Protein AF-A0A1S3Y9F9-F1 (afdb_monomer_lite)

pLDDT: mean 72.53, std 18.98, range [36.56, 92.44]

Radius of gyration: 25.21 Å; chains: 1; bounding box: 42×64×75 Å

InterPro domains:
  IPR018865 Inactive serine/threonine-protein kinase 19-like [PF10494] (38-115)
  IPR018865 Inactive serine/threonine-protein kinase 19-like [PTHR15243] (10-117)

Structure (mmCIF, N/CA/C/O backbone):
data_AF-A0A1S3Y9F9-F1
#
_entry.id   AF-A0A1S3Y9F9-F1
#
loop_
_atom_site.group_PDB
_atom_site.id
_atom_site.type_symbol
_atom_site.label_atom_id
_atom_site.label_alt_id
_atom_site.label_comp_id
_atom_site.label_asym_id
_atom_site.label_entity_id
_atom_site.label_seq_id
_atom_site.pdbx_PDB_ins_code
_atom_site.Cartn_x
_atom_site.Cartn_y
_atom_site.Cartn_z
_atom_site.occupancy
_atom_site.B_iso_or_equiv
_atom_site.auth_seq_id
_atom_site.auth_comp_id
_atom_site.auth_asym_id
_atom_site.auth_atom_id
_atom_site.pdbx_PDB_model_num
ATOM 1 N N . MET A 1 1 ? -26.490 -43.618 65.811 1.00 40.12 1 MET A N 1
ATOM 2 C CA . MET A 1 1 ? -25.629 -44.810 65.678 1.00 40.12 1 MET A CA 1
ATOM 3 C C . MET A 1 1 ? -25.680 -45.208 64.211 1.00 40.12 1 MET A C 1
ATOM 5 O O . MET A 1 1 ? -26.712 -45.677 63.765 1.00 40.12 1 MET A O 1
ATOM 9 N N . GLU A 1 2 ? -24.873 -44.548 63.386 1.00 36.56 2 GLU A N 1
ATOM 10 C CA . GLU A 1 2 ? -23.522 -44.960 62.955 1.00 36.56 2 GLU A CA 1
ATOM 11 C C . GLU A 1 2 ? -23.527 -46.031 61.846 1.00 36.56 2 GLU A C 1
ATOM 13 O O . GLU A 1 2 ? -23.787 -47.200 62.093 1.00 36.56 2 GLU A O 1
ATOM 18 N N . ASN A 1 3 ? -23.246 -45.536 60.633 1.00 40.03 3 ASN A N 1
ATOM 19 C CA . ASN A 1 3 ? -22.325 -46.024 59.597 1.00 40.03 3 ASN A CA 1
ATOM 20 C C . ASN A 1 3 ? -22.342 -47.499 59.166 1.00 40.03 3 ASN A C 1
ATOM 22 O O . ASN A 1 3 ? -21.916 -48.363 59.921 1.00 40.03 3 ASN A O 1
ATOM 26 N N . THR A 1 4 ? -22.544 -47.742 57.860 1.00 40.81 4 THR A N 1
ATOM 27 C CA . THR A 1 4 ? -21.458 -48.225 56.968 1.00 40.81 4 THR A CA 1
ATOM 28 C C . THR A 1 4 ? -21.847 -48.156 55.481 1.00 40.81 4 THR A C 1
ATOM 30 O O . THR A 1 4 ? -22.850 -48.719 55.055 1.00 40.81 4 THR A O 1
ATOM 33 N N . SER A 1 5 ? -21.024 -47.470 54.684 1.00 48.28 5 SER A N 1
ATOM 34 C CA . SER A 1 5 ? -21.019 -47.515 53.213 1.00 48.28 5 SER A CA 1
ATOM 35 C C . SER A 1 5 ? -20.421 -48.839 52.703 1.00 48.28 5 SER A C 1
ATOM 37 O O . SER A 1 5 ? -19.691 -49.502 53.441 1.00 48.28 5 SER A O 1
ATOM 39 N N . PRO A 1 6 ? -20.582 -49.158 51.405 1.00 47.28 6 PRO A N 1
ATOM 40 C CA . PRO A 1 6 ? -19.383 -49.093 50.574 1.00 47.28 6 PRO A CA 1
ATOM 41 C C . PRO A 1 6 ? -19.586 -48.420 49.211 1.00 47.28 6 PRO A C 1
ATOM 43 O O . PRO A 1 6 ? -20.632 -48.453 48.571 1.00 47.28 6 PRO A O 1
ATOM 46 N N . SER A 1 7 ? -18.492 -47.793 48.806 1.00 51.50 7 SER A N 1
ATOM 47 C CA . SER A 1 7 ? -18.193 -47.093 47.568 1.00 51.50 7 SER A CA 1
ATOM 48 C C . SER A 1 7 ? -18.204 -47.990 46.328 1.00 51.50 7 SER A C 1
ATOM 50 O O . SER A 1 7 ? -17.454 -48.963 46.267 1.00 51.50 7 SER A O 1
ATOM 52 N N . THR A 1 8 ? -18.905 -47.569 45.275 1.00 44.88 8 THR A N 1
ATOM 53 C CA . THR A 1 8 ? -18.571 -47.967 43.900 1.00 44.88 8 THR A CA 1
ATOM 54 C C . THR A 1 8 ? -18.394 -46.727 43.038 1.00 44.88 8 THR A C 1
ATOM 56 O O . THR A 1 8 ? -19.342 -46.016 42.705 1.00 44.88 8 THR A O 1
ATOM 59 N N . SER A 1 9 ? -17.134 -46.473 42.717 1.00 49.44 9 SER A N 1
ATOM 60 C CA . SER A 1 9 ? -16.609 -45.415 41.870 1.00 49.44 9 SER A CA 1
ATOM 61 C C . SER A 1 9 ? -17.301 -45.374 40.503 1.00 49.44 9 SER A C 1
ATOM 63 O O . SER A 1 9 ? -16.935 -46.113 39.591 1.00 49.44 9 SER A O 1
ATOM 65 N N . ARG A 1 10 ? -18.269 -44.469 40.312 1.00 49.28 10 ARG A N 1
ATOM 66 C CA . ARG A 1 10 ? -18.700 -44.070 38.964 1.00 49.28 10 ARG A CA 1
ATOM 67 C C . ARG A 1 10 ? -17.671 -43.098 38.400 1.00 49.28 10 ARG A C 1
ATOM 69 O O . ARG A 1 10 ? -17.736 -41.887 38.597 1.00 49.28 10 ARG A O 1
ATOM 76 N N . LYS A 1 11 ? -16.672 -43.690 37.749 1.00 46.59 11 LYS A N 1
ATOM 77 C CA . LYS A 1 11 ? -15.656 -43.034 36.930 1.00 46.59 11 LYS A CA 1
ATOM 78 C C . LYS A 1 11 ? -16.372 -42.115 35.930 1.00 46.59 11 LYS A C 1
ATOM 80 O O . LYS A 1 11 ? -17.127 -42.587 35.087 1.00 46.59 11 LYS A O 1
ATOM 85 N N . ARG A 1 12 ? -16.175 -40.801 36.068 1.00 52.91 12 ARG A N 1
ATOM 86 C CA . ARG A 1 12 ? -16.541 -39.813 35.048 1.00 52.91 12 ARG A CA 1
ATOM 87 C C . ARG A 1 12 ? -15.733 -40.150 33.796 1.00 52.91 12 ARG A C 1
ATOM 89 O O . ARG A 1 12 ? -14.518 -39.983 33.817 1.00 52.91 12 ARG A O 1
ATOM 96 N N . GLN A 1 13 ? -16.381 -40.642 32.747 1.00 43.69 13 GLN A N 1
ATOM 97 C CA . GLN A 1 13 ? -15.775 -40.683 31.422 1.00 43.69 13 GLN A CA 1
ATOM 98 C C . GLN A 1 13 ? -16.241 -39.430 30.691 1.00 43.69 13 GLN A C 1
ATOM 100 O O . GLN A 1 13 ? -17.377 -39.334 30.238 1.00 43.69 13 GLN A O 1
ATOM 105 N N . ARG A 1 14 ? -15.366 -38.425 30.715 1.00 48.53 14 ARG A N 1
ATOM 106 C CA . ARG A 1 14 ? -15.414 -37.266 29.833 1.00 48.53 14 ARG A CA 1
ATOM 107 C C . ARG A 1 14 ? -15.111 -37.823 28.439 1.00 48.53 14 ARG A C 1
ATOM 109 O O . ARG A 1 14 ? -13.996 -38.278 28.214 1.00 48.53 14 ARG A O 1
ATOM 116 N N . ASN A 1 15 ? -16.124 -37.925 27.581 1.00 43.31 15 ASN A N 1
ATOM 117 C CA . ASN A 1 15 ? -15.875 -38.091 26.155 1.00 43.31 15 ASN A CA 1
ATOM 118 C C . ASN A 1 15 ? -15.437 -36.714 25.665 1.00 43.31 15 ASN A C 1
ATOM 120 O O . ASN A 1 15 ? -16.256 -35.807 25.556 1.00 43.31 15 ASN A O 1
ATOM 124 N N . ASP A 1 16 ? -14.129 -36.565 25.489 1.00 52.50 16 ASP A N 1
ATOM 125 C CA . ASP A 1 16 ? -13.542 -35.512 24.677 1.00 52.50 16 ASP A CA 1
ATOM 126 C C . ASP A 1 16 ? -13.859 -35.874 23.215 1.00 52.50 16 ASP A C 1
ATOM 128 O O . ASP A 1 16 ? -13.126 -36.627 22.573 1.00 52.50 16 ASP A O 1
ATOM 132 N N . GLU A 1 17 ? -15.014 -35.433 22.716 1.00 51.59 17 GLU A N 1
ATOM 133 C CA . GLU A 1 17 ? -15.186 -35.268 21.273 1.00 51.59 17 GLU A CA 1
ATOM 134 C C . GLU A 1 17 ? -14.397 -34.012 20.885 1.00 51.59 17 GLU A C 1
ATOM 136 O O . GLU A 1 17 ? -14.583 -32.975 21.529 1.00 51.59 17 GLU A O 1
ATOM 141 N N . PRO A 1 18 ? -13.487 -34.070 19.898 1.00 45.94 18 PRO A N 1
ATOM 142 C CA . PRO A 1 18 ? -12.924 -32.850 19.355 1.00 45.94 18 PRO A CA 1
ATOM 143 C C . PRO A 1 18 ? -14.078 -32.086 18.704 1.00 45.94 18 PRO A C 1
ATOM 145 O O . PRO A 1 18 ? -14.679 -32.568 17.741 1.00 45.94 18 PRO A O 1
ATOM 148 N N . GLU A 1 19 ? -14.419 -30.920 19.262 1.00 54.59 19 GLU A N 1
ATOM 149 C CA . GLU A 1 19 ? -15.169 -29.918 18.509 1.00 54.59 19 GLU A CA 1
ATOM 150 C C . GLU A 1 19 ? -14.453 -29.751 17.163 1.00 54.59 19 GLU A C 1
ATOM 152 O O . GLU A 1 19 ? -13.219 -29.660 17.154 1.00 54.59 19 GLU A O 1
ATOM 157 N N . PRO A 1 20 ? -15.165 -29.760 16.024 1.00 41.72 20 PRO A N 1
ATOM 158 C CA . PRO A 1 20 ? -14.542 -29.326 14.792 1.00 41.72 20 PRO A CA 1
ATOM 159 C C . PRO A 1 20 ? -14.113 -27.880 15.033 1.00 41.72 20 PRO A C 1
ATOM 161 O O . PRO A 1 20 ? -14.957 -27.004 15.239 1.00 41.72 20 PRO A O 1
ATOM 164 N N . GLU A 1 21 ? -12.798 -27.656 15.089 1.00 50.22 21 GLU A N 1
ATOM 165 C CA . GLU A 1 21 ? -12.247 -26.311 15.010 1.00 50.22 21 GLU A CA 1
ATOM 166 C C . GLU A 1 21 ? -12.927 -25.637 13.818 1.00 50.22 21 GLU A C 1
ATOM 168 O O . GLU A 1 21 ? -13.049 -26.274 12.765 1.00 50.22 21 GLU A O 1
ATOM 173 N N . PRO A 1 22 ? -13.440 -24.405 13.962 1.00 46.94 22 PRO A N 1
ATOM 174 C CA . PRO A 1 22 ? -13.947 -23.709 12.805 1.00 46.94 22 PRO A CA 1
ATOM 175 C C . PRO A 1 22 ? -12.744 -23.544 11.885 1.00 46.94 22 PRO A C 1
ATOM 177 O O . PRO A 1 22 ? -11.829 -22.776 12.184 1.00 46.94 22 PRO A O 1
ATOM 180 N N . GLU A 1 23 ? -12.724 -24.307 10.793 1.00 42.56 23 GLU A N 1
ATOM 181 C CA . GLU A 1 23 ? -11.942 -23.963 9.622 1.00 42.56 23 GLU A CA 1
ATOM 182 C C . GLU A 1 23 ? -12.324 -22.514 9.339 1.00 42.56 23 GLU A C 1
ATOM 184 O O . GLU A 1 23 ? -13.464 -22.209 8.978 1.00 42.56 23 GLU A O 1
ATOM 189 N N . LEU A 1 24 ? -11.406 -21.597 9.649 1.00 47.56 24 LEU A N 1
ATOM 190 C CA . LEU A 1 2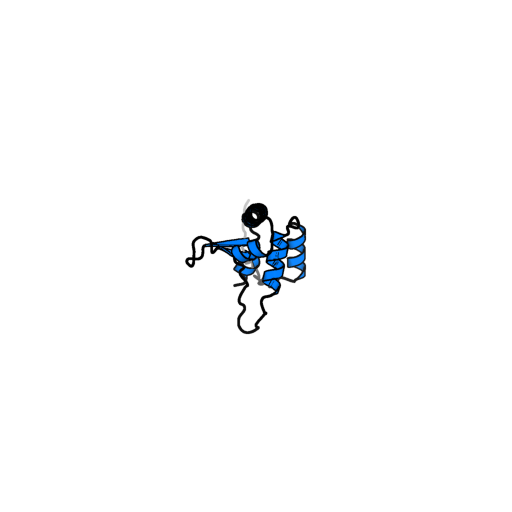4 ? -11.537 -20.189 9.323 1.00 47.56 24 LEU A CA 1
ATOM 191 C C . LEU A 1 24 ? -11.358 -20.086 7.808 1.00 47.56 24 LEU A C 1
ATOM 193 O O . LEU A 1 24 ? -10.376 -19.540 7.314 1.00 47.56 24 LEU A O 1
ATOM 197 N N . GLU A 1 25 ? -12.305 -20.647 7.058 1.00 45.19 25 GLU A N 1
ATOM 198 C CA . GLU A 1 25 ? -12.618 -20.168 5.730 1.00 45.19 25 GLU A CA 1
ATOM 199 C C . GLU A 1 25 ? -13.105 -18.740 5.948 1.00 45.19 25 GLU A C 1
ATOM 201 O O . GLU A 1 25 ? -14.268 -18.490 6.281 1.00 45.19 25 GLU A O 1
ATOM 206 N N . LEU A 1 26 ? -12.156 -17.806 5.877 1.00 45.94 26 LEU A N 1
ATOM 207 C CA . LEU A 1 26 ? -12.414 -16.378 5.845 1.00 45.94 26 LEU A CA 1
ATOM 208 C C . LEU A 1 26 ? -13.270 -16.131 4.606 1.00 45.94 26 LEU A C 1
ATOM 210 O O . LEU A 1 26 ? -12.779 -15.940 3.500 1.00 45.94 26 LEU A O 1
ATOM 214 N N . ASN A 1 27 ? -14.578 -16.252 4.799 1.00 44.84 27 ASN A N 1
ATOM 215 C CA . ASN A 1 27 ? -15.577 -16.048 3.774 1.00 44.84 27 ASN A CA 1
ATOM 216 C C . ASN A 1 27 ? -15.437 -14.595 3.304 1.00 44.84 27 ASN A C 1
ATOM 218 O O . ASN A 1 27 ? -15.300 -13.706 4.147 1.00 44.84 27 ASN A O 1
ATOM 222 N N . ASP A 1 28 ? -15.532 -14.323 2.002 1.00 52.25 28 ASP A N 1
ATOM 223 C CA . ASP A 1 28 ? -15.482 -12.954 1.454 1.00 52.25 28 ASP A CA 1
ATOM 224 C C . ASP A 1 28 ? -16.476 -12.012 2.168 1.00 52.25 28 ASP A C 1
ATOM 226 O O . ASP A 1 28 ? -16.252 -10.812 2.309 1.00 52.25 28 ASP A O 1
ATOM 230 N N . ALA A 1 29 ? -17.556 -12.576 2.719 1.00 46.19 29 ALA A N 1
ATOM 231 C CA . ALA A 1 29 ? -18.527 -11.883 3.558 1.00 46.19 29 ALA A CA 1
ATOM 232 C C . ALA A 1 29 ? -17.963 -11.349 4.894 1.00 46.19 29 ALA A C 1
ATOM 234 O O . ALA A 1 29 ? -18.423 -10.316 5.368 1.00 46.19 29 ALA A O 1
ATOM 235 N N . GLN A 1 30 ? -16.975 -12.006 5.508 1.00 49.16 30 GLN A N 1
ATOM 236 C CA . GLN A 1 30 ? -16.322 -11.525 6.733 1.00 49.16 30 GLN A CA 1
ATOM 237 C C . GLN A 1 30 ? -15.365 -10.361 6.440 1.00 49.16 30 GLN A C 1
ATOM 239 O O . GLN A 1 30 ? -15.312 -9.411 7.226 1.00 49.16 30 GLN A O 1
ATOM 244 N N . PHE A 1 31 ? -14.712 -10.370 5.270 1.00 48.81 31 PHE A N 1
ATOM 245 C CA . PHE A 1 31 ? -13.975 -9.216 4.741 1.00 48.81 31 PHE A CA 1
ATOM 246 C C . PHE A 1 31 ? -14.889 -7.990 4.604 1.00 48.81 31 PHE A C 1
ATOM 248 O O . PHE A 1 31 ? -14.533 -6.907 5.068 1.00 48.81 31 PHE A O 1
ATOM 255 N N . LEU A 1 32 ? -16.104 -8.179 4.073 1.00 47.09 32 LEU A N 1
ATOM 256 C CA . LEU A 1 32 ? -17.112 -7.117 3.970 1.00 47.09 32 LEU A CA 1
ATOM 257 C C . LEU A 1 32 ? -17.565 -6.598 5.350 1.00 47.09 32 LEU A C 1
ATOM 259 O O . LEU A 1 32 ? -17.729 -5.396 5.527 1.00 47.09 32 LEU A O 1
ATOM 263 N N . THR A 1 33 ? -17.716 -7.462 6.362 1.00 46.75 33 THR A N 1
ATOM 264 C CA . THR A 1 33 ? -18.133 -7.011 7.710 1.00 46.75 33 THR A CA 1
ATOM 265 C C . THR A 1 33 ? -17.055 -6.233 8.467 1.00 46.75 33 THR A C 1
ATOM 267 O O . THR A 1 33 ? -17.380 -5.379 9.290 1.00 46.75 33 THR A O 1
ATOM 270 N N . LEU A 1 34 ? -15.769 -6.491 8.197 1.00 46.94 34 LEU A N 1
ATOM 271 C CA . LEU A 1 34 ? -14.675 -5.705 8.772 1.00 46.94 34 LEU A CA 1
ATOM 272 C C . LEU A 1 34 ? -14.497 -4.368 8.023 1.00 46.94 34 LEU A C 1
ATOM 274 O O . LEU A 1 34 ? -14.100 -3.374 8.626 1.00 46.94 34 LEU A O 1
ATOM 278 N N . GLU A 1 35 ? -14.852 -4.316 6.735 1.00 52.66 35 GLU A N 1
ATOM 279 C CA . GLU A 1 35 ? -14.886 -3.097 5.914 1.00 52.66 35 GLU A CA 1
ATOM 280 C C . GLU A 1 35 ? -15.905 -2.048 6.392 1.00 52.66 35 GLU A C 1
ATOM 282 O O . GLU A 1 35 ? -15.649 -0.854 6.242 1.00 52.66 35 GLU A O 1
ATOM 287 N N . GLU A 1 36 ? -17.021 -2.456 7.005 1.00 51.34 36 GLU A N 1
ATOM 288 C CA . GLU A 1 36 ? -18.117 -1.549 7.391 1.00 51.34 36 GLU A CA 1
ATOM 289 C C . GLU A 1 36 ? -17.771 -0.576 8.539 1.00 51.34 36 GLU A C 1
ATOM 291 O O . GLU A 1 36 ? -18.448 0.440 8.707 1.00 51.34 36 GLU A O 1
ATOM 296 N N . ASN A 1 37 ? -16.691 -0.821 9.295 1.00 54.00 37 ASN A N 1
ATOM 297 C CA . ASN A 1 37 ? -16.313 -0.004 10.457 1.00 54.00 37 ASN A CA 1
ATOM 298 C C . ASN A 1 37 ? -15.192 1.016 10.201 1.00 54.00 37 ASN A C 1
ATOM 300 O O . ASN A 1 37 ? -14.848 1.775 11.112 1.00 54.00 37 ASN A O 1
ATOM 304 N N . PHE A 1 38 ? -14.638 1.083 8.989 1.00 54.75 38 PHE A N 1
ATOM 305 C CA . PHE A 1 38 ? -13.577 2.036 8.668 1.00 54.75 38 PHE A CA 1
ATOM 306 C C . PHE A 1 38 ? -14.125 3.191 7.846 1.00 54.75 38 PHE A C 1
ATOM 308 O O . PHE A 1 38 ? -14.687 3.023 6.769 1.00 54.75 38 PHE A O 1
ATOM 315 N N . ASN A 1 39 ? -13.950 4.397 8.374 1.00 62.03 39 ASN A N 1
ATOM 316 C CA . ASN A 1 39 ? -14.248 5.638 7.677 1.00 62.03 39 ASN A CA 1
ATOM 317 C C . ASN A 1 39 ? -13.590 5.595 6.281 1.00 62.03 39 ASN A C 1
ATOM 319 O O . ASN A 1 39 ? -12.372 5.426 6.194 1.00 62.03 39 ASN A O 1
ATOM 323 N N . PHE A 1 40 ? -14.380 5.679 5.204 1.00 69.12 40 PHE A N 1
ATOM 324 C CA . PHE A 1 40 ? -13.888 5.534 3.829 1.00 69.12 40 PHE A CA 1
ATOM 325 C C . PHE A 1 40 ? -12.874 6.640 3.506 1.00 69.12 40 PHE A C 1
ATOM 327 O O . PHE A 1 40 ? -13.252 7.763 3.174 1.00 69.12 40 PHE A O 1
ATOM 334 N N . SER A 1 41 ? -11.583 6.329 3.613 1.00 85.75 41 SER A N 1
ATOM 335 C CA . SER A 1 41 ? -10.503 7.224 3.208 1.00 85.75 41 SER A CA 1
ATOM 336 C C . SER A 1 41 ? -9.993 6.848 1.822 1.00 85.75 41 SER A C 1
ATOM 338 O O . SER A 1 41 ? -9.868 5.666 1.486 1.00 85.75 41 SER A O 1
ATOM 340 N N . ASP A 1 42 ? -9.632 7.857 1.026 1.00 88.56 42 ASP A N 1
ATOM 341 C CA . ASP A 1 42 ? -8.994 7.653 -0.281 1.00 88.56 42 ASP A CA 1
ATOM 342 C C . ASP A 1 42 ? -7.738 6.772 -0.154 1.00 88.56 42 ASP A C 1
ATOM 344 O O . ASP A 1 42 ? -7.435 5.975 -1.040 1.00 88.56 42 ASP A O 1
ATOM 348 N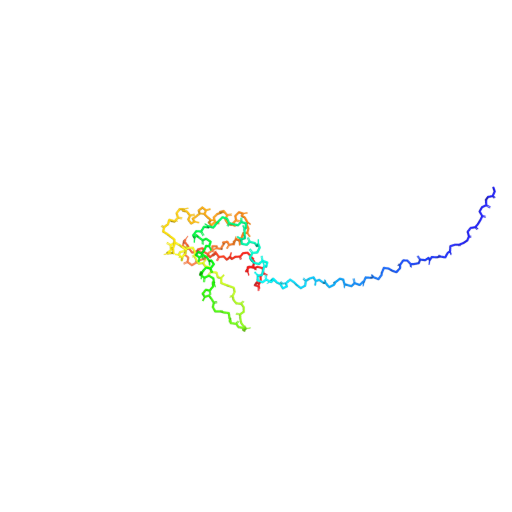 N . THR A 1 43 ? -7.038 6.863 0.982 1.00 90.62 43 THR A N 1
ATOM 349 C CA . THR A 1 43 ? -5.876 6.035 1.327 1.00 90.62 43 THR A CA 1
ATOM 350 C C . THR A 1 43 ? -6.229 4.549 1.415 1.00 90.62 43 THR A C 1
ATOM 352 O O . THR A 1 43 ? -5.527 3.717 0.838 1.00 90.62 43 THR A O 1
ATOM 355 N N . LEU A 1 44 ? -7.315 4.199 2.113 1.00 89.06 44 LEU A N 1
ATOM 356 C CA . LEU A 1 44 ? -7.762 2.812 2.251 1.00 89.06 44 LEU A CA 1
ATOM 357 C C . LEU A 1 44 ? -8.252 2.251 0.912 1.00 89.06 44 LEU A C 1
ATOM 359 O O . LEU A 1 44 ? -7.918 1.119 0.558 1.00 89.06 44 LEU A O 1
ATOM 363 N N . VAL A 1 45 ? -8.988 3.059 0.145 1.00 89.62 45 VAL A N 1
ATOM 364 C CA . VAL A 1 45 ? -9.442 2.684 -1.201 1.00 89.62 45 VAL A CA 1
ATOM 365 C C . VAL A 1 45 ? -8.244 2.436 -2.117 1.00 89.62 45 VAL A C 1
ATOM 367 O O . VAL A 1 45 ? -8.187 1.402 -2.780 1.00 89.62 45 VAL A O 1
ATOM 370 N N . ALA A 1 46 ? -7.246 3.325 -2.111 1.00 91.62 46 ALA A N 1
ATOM 371 C CA . ALA A 1 46 ? -6.026 3.153 -2.891 1.00 91.62 46 ALA A CA 1
ATOM 372 C C . ALA A 1 46 ? -5.271 1.871 -2.507 1.00 91.62 46 ALA A C 1
ATOM 374 O O . ALA A 1 46 ? -4.847 1.137 -3.398 1.00 91.62 46 ALA A O 1
ATOM 375 N N . LEU A 1 47 ? -5.141 1.571 -1.208 1.00 90.06 47 LEU A N 1
ATOM 376 C CA . LEU A 1 47 ? -4.522 0.330 -0.730 1.00 90.06 47 LEU A CA 1
ATOM 377 C C . LEU A 1 47 ? -5.251 -0.906 -1.266 1.00 90.06 47 LEU A C 1
ATOM 379 O O . LEU A 1 47 ? -4.618 -1.763 -1.878 1.00 90.06 47 LEU A O 1
ATOM 383 N N . ARG A 1 48 ? -6.579 -0.977 -1.099 1.00 88.19 48 ARG A N 1
ATOM 384 C CA . ARG A 1 48 ? -7.386 -2.107 -1.589 1.00 88.19 48 ARG A CA 1
ATOM 385 C C . ARG A 1 48 ? -7.281 -2.268 -3.101 1.00 88.19 48 ARG A C 1
ATOM 387 O O . ARG A 1 48 ? -7.054 -3.373 -3.586 1.00 88.19 48 ARG A O 1
ATOM 394 N N . MET A 1 49 ? -7.384 -1.167 -3.846 1.00 89.50 49 MET A N 1
ATOM 395 C CA . MET A 1 49 ? -7.256 -1.188 -5.303 1.00 89.50 49 MET A CA 1
ATOM 396 C C . MET A 1 49 ? -5.885 -1.692 -5.753 1.00 89.50 49 MET A C 1
ATOM 398 O O . MET A 1 49 ? -5.816 -2.468 -6.701 1.00 89.50 49 MET A O 1
ATOM 402 N N . MET A 1 50 ? -4.801 -1.275 -5.092 1.00 90.50 50 MET A N 1
ATOM 403 C CA . MET A 1 50 ? -3.459 -1.752 -5.431 1.00 90.50 50 MET A CA 1
ATOM 404 C C . MET A 1 50 ? -3.284 -3.232 -5.092 1.00 90.50 50 MET A C 1
ATOM 406 O O . MET A 1 50 ? -2.737 -3.961 -5.913 1.00 90.50 50 MET A O 1
ATOM 410 N N . CYS A 1 51 ? -3.784 -3.699 -3.943 1.00 85.31 51 CYS A N 1
ATOM 411 C CA . CYS A 1 51 ? -3.744 -5.120 -3.588 1.00 85.31 51 CYS A CA 1
ATOM 412 C C . CYS A 1 51 ? -4.539 -5.985 -4.579 1.00 85.31 51 CYS A C 1
ATOM 414 O O . CYS A 1 51 ? -4.064 -7.041 -4.984 1.00 85.31 51 CYS A O 1
ATOM 416 N N . ALA A 1 52 ? -5.693 -5.510 -5.053 1.00 84.88 52 ALA A N 1
ATOM 417 C CA . ALA A 1 52 ? -6.513 -6.220 -6.036 1.00 84.88 52 ALA A CA 1
ATOM 418 C C . ALA A 1 52 ? -5.842 -6.379 -7.415 1.00 84.88 52 ALA A C 1
ATOM 420 O O . ALA A 1 52 ? -6.266 -7.215 -8.212 1.00 84.88 52 ALA A O 1
ATOM 421 N N . GLN A 1 53 ? -4.799 -5.597 -7.722 1.00 84.69 53 GLN A N 1
ATOM 422 C CA . GLN A 1 53 ? -4.035 -5.755 -8.966 1.00 84.69 53 GLN A CA 1
ATOM 423 C C . GLN A 1 53 ? -3.067 -6.941 -8.934 1.00 84.69 53 GLN A C 1
ATOM 425 O O . GLN A 1 53 ? -2.519 -7.301 -9.979 1.00 84.69 53 GLN A O 1
ATOM 430 N N . PHE A 1 54 ? -2.834 -7.550 -7.769 1.00 82.06 54 PHE A N 1
ATOM 431 C CA . PHE A 1 54 ? -1.924 -8.679 -7.674 1.00 82.06 54 PHE A CA 1
ATOM 432 C C . PHE A 1 54 ? -2.589 -9.957 -8.208 1.00 82.06 54 PHE A C 1
ATOM 434 O O . PHE A 1 54 ? -3.701 -10.310 -7.804 1.00 82.06 54 PHE A O 1
ATOM 441 N N . PRO A 1 55 ? -1.931 -10.666 -9.141 1.00 79.19 55 PRO A N 1
ATOM 442 C CA . PRO A 1 55 ? -2.468 -11.897 -9.693 1.00 79.19 55 PRO A CA 1
ATOM 443 C C . PRO A 1 55 ? -2.457 -12.996 -8.631 1.00 79.19 55 PRO A C 1
ATOM 445 O O . PRO A 1 55 ? -1.439 -13.245 -7.988 1.00 79.19 55 PRO A O 1
ATOM 448 N N . HIS A 1 56 ? -3.577 -13.701 -8.503 1.00 72.12 56 HIS A N 1
ATOM 449 C CA . HIS A 1 56 ? -3.672 -14.876 -7.647 1.00 72.12 56 HIS A CA 1
ATOM 450 C C . HIS A 1 56 ? -3.076 -16.066 -8.402 1.00 72.12 56 HIS A C 1
ATOM 452 O O . HIS A 1 56 ? -3.665 -16.574 -9.357 1.00 72.12 56 HIS A O 1
ATOM 458 N N . ILE A 1 57 ? -1.861 -16.470 -8.031 1.00 76.44 57 ILE A N 1
ATOM 459 C CA . ILE A 1 57 ? -1.164 -17.599 -8.653 1.00 76.44 57 ILE A CA 1
ATOM 460 C C . ILE A 1 57 ? -1.342 -18.817 -7.742 1.00 76.44 57 ILE A C 1
ATOM 462 O O . ILE A 1 57 ? -0.737 -18.882 -6.680 1.00 76.44 57 ILE A O 1
ATOM 466 N N . GLU A 1 58 ? -2.107 -19.824 -8.179 1.00 66.06 58 GLU A N 1
ATOM 467 C CA . GLU A 1 58 ? -2.460 -21.028 -7.387 1.00 66.06 58 GLU A CA 1
ATOM 468 C C . GLU A 1 58 ? -1.267 -21.787 -6.775 1.00 66.06 58 GLU A C 1
ATOM 470 O O . GLU A 1 58 ? -1.426 -22.551 -5.829 1.00 66.06 58 GLU A O 1
ATOM 475 N N . LYS A 1 59 ? -0.057 -21.611 -7.318 1.00 66.12 59 LYS A N 1
ATOM 476 C CA . LYS A 1 59 ? 1.157 -22.307 -6.857 1.00 66.12 59 LYS A CA 1
ATOM 477 C C . LYS A 1 59 ? 2.013 -21.496 -5.888 1.00 66.12 59 LYS A C 1
ATOM 479 O O . LYS A 1 59 ? 2.937 -22.060 -5.308 1.00 66.12 59 LYS A O 1
ATOM 484 N N . VAL A 1 60 ? 1.752 -20.197 -5.743 1.00 63.31 60 VAL A N 1
ATOM 485 C CA . VAL A 1 60 ? 2.467 -19.324 -4.809 1.00 63.31 60 VAL A CA 1
ATOM 486 C C . VAL A 1 60 ? 1.474 -18.295 -4.277 1.00 63.31 60 VAL A C 1
ATOM 488 O O . VAL A 1 60 ? 1.166 -17.319 -4.958 1.00 63.31 60 VAL A O 1
ATOM 491 N N . SER A 1 61 ? 0.980 -18.516 -3.058 1.00 67.12 61 SER A N 1
ATOM 492 C CA . SER A 1 61 ? 0.216 -17.498 -2.337 1.00 67.12 61 SER A CA 1
ATOM 493 C C . SER A 1 61 ? 1.193 -16.425 -1.859 1.00 67.12 61 SER A C 1
ATOM 495 O O . SER A 1 61 ? 1.802 -16.543 -0.797 1.00 67.12 61 SER A O 1
ATOM 497 N N . ILE A 1 62 ? 1.466 -15.437 -2.714 1.00 74.81 62 ILE A N 1
ATOM 498 C CA . ILE A 1 62 ? 2.250 -14.263 -2.329 1.00 74.81 62 ILE A CA 1
ATOM 499 C C . ILE A 1 62 ? 1.261 -13.180 -1.962 1.00 74.81 62 ILE A C 1
ATOM 501 O O . ILE A 1 62 ? 0.567 -12.651 -2.830 1.00 74.81 62 ILE A O 1
ATOM 505 N N . GLN A 1 63 ? 1.249 -12.822 -0.687 1.00 82.88 63 GLN A N 1
ATOM 506 C CA . GLN A 1 63 ? 0.417 -11.732 -0.240 1.00 82.88 63 GLN A CA 1
ATOM 507 C C . GLN A 1 63 ? 0.963 -10.386 -0.746 1.00 82.88 63 GLN A C 1
ATOM 509 O O . GLN A 1 63 ? 2.172 -10.132 -0.640 1.00 82.88 63 GLN A O 1
ATOM 514 N N . PRO A 1 64 ? 0.114 -9.518 -1.323 1.00 84.44 64 PRO A N 1
ATOM 515 C CA . PRO A 1 64 ? 0.523 -8.208 -1.786 1.00 84.44 64 PRO A CA 1
ATOM 516 C C . PRO A 1 64 ? 0.969 -7.315 -0.633 1.00 84.44 64 PRO A C 1
ATOM 518 O O . PRO A 1 64 ? 0.297 -7.185 0.386 1.00 84.44 64 PRO A O 1
ATOM 521 N N . PHE A 1 65 ? 2.077 -6.611 -0.840 1.00 88.12 65 PHE A N 1
ATOM 522 C CA . PHE A 1 65 ? 2.453 -5.472 -0.016 1.00 88.12 65 PHE A CA 1
ATOM 523 C C . PHE A 1 65 ? 2.616 -4.243 -0.904 1.00 88.12 65 PHE A C 1
ATOM 525 O O . PHE A 1 65 ? 3.122 -4.313 -2.026 1.00 88.12 65 PHE A O 1
ATOM 532 N N . ILE A 1 66 ? 2.189 -3.102 -0.383 1.00 90.81 66 ILE A N 1
ATOM 533 C CA . ILE A 1 66 ? 2.172 -1.826 -1.084 1.00 90.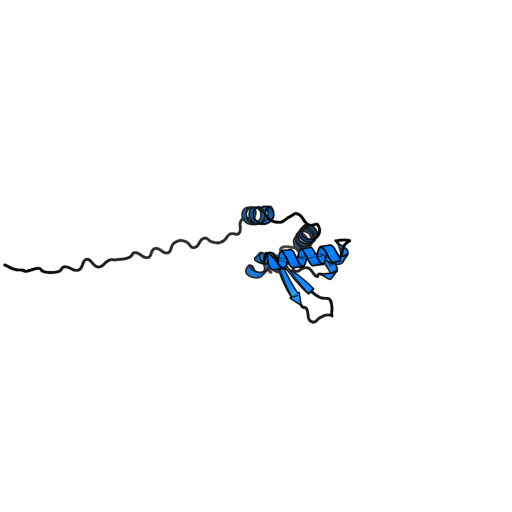81 66 ILE A CA 1
ATOM 534 C C . ILE A 1 66 ? 3.237 -0.920 -0.492 1.00 90.81 66 ILE A C 1
ATOM 536 O O . ILE A 1 66 ? 3.396 -0.829 0.723 1.00 90.81 66 ILE A O 1
ATOM 540 N N . LEU A 1 67 ? 3.980 -0.215 -1.336 1.00 90.94 67 LEU A N 1
ATOM 541 C CA . LEU A 1 67 ? 4.952 0.761 -0.860 1.00 90.94 67 LEU A CA 1
ATOM 542 C C . LEU A 1 67 ? 4.260 2.089 -0.545 1.00 90.94 67 LEU A C 1
ATOM 544 O O . LEU A 1 67 ? 3.408 2.562 -1.295 1.00 90.94 67 LEU A O 1
ATOM 548 N N . ARG A 1 68 ? 4.684 2.766 0.523 1.00 91.00 68 ARG A N 1
ATOM 549 C CA . ARG A 1 68 ? 4.183 4.110 0.869 1.00 91.00 68 ARG A CA 1
ATOM 550 C C . ARG A 1 68 ? 4.364 5.112 -0.278 1.00 91.00 68 ARG A C 1
ATOM 552 O O . ARG A 1 68 ? 3.494 5.946 -0.516 1.00 91.00 68 ARG A O 1
ATOM 559 N N . SER A 1 69 ? 5.447 4.978 -1.043 1.00 89.88 69 SER A N 1
ATOM 560 C CA . SER A 1 69 ? 5.701 5.759 -2.259 1.00 89.88 69 SER A CA 1
ATOM 561 C C . SER A 1 69 ? 4.643 5.549 -3.354 1.00 89.88 69 SER A C 1
ATOM 563 O O . SER A 1 69 ? 4.334 6.491 -4.088 1.00 89.88 69 SER A O 1
ATOM 565 N N . GLN A 1 70 ? 4.031 4.362 -3.440 1.00 90.19 70 GLN A N 1
ATOM 566 C CA . GLN A 1 70 ? 2.935 4.083 -4.374 1.00 90.19 70 GLN A CA 1
ATOM 567 C C . GLN A 1 70 ? 1.656 4.798 -3.930 1.00 90.19 70 GLN A C 1
ATOM 569 O O . GLN A 1 70 ? 1.005 5.450 -4.746 1.00 90.19 70 GLN A O 1
ATOM 574 N N . ILE A 1 71 ? 1.344 4.786 -2.630 1.00 91.25 71 ILE A N 1
ATOM 575 C CA . ILE A 1 71 ? 0.177 5.497 -2.085 1.00 91.25 71 ILE A CA 1
ATOM 576 C C . ILE A 1 71 ? 0.292 7.008 -2.290 1.00 91.25 71 ILE A C 1
ATOM 578 O O . ILE A 1 71 ? -0.656 7.630 -2.762 1.00 91.25 71 ILE A O 1
ATOM 582 N N . TYR A 1 72 ? 1.468 7.593 -2.051 1.00 91.12 72 TYR A N 1
ATOM 583 C CA . TYR A 1 72 ? 1.729 9.010 -2.339 1.00 91.12 72 TYR A CA 1
ATOM 584 C C . TYR A 1 72 ? 1.602 9.395 -3.813 1.00 91.12 72 TYR A C 1
ATOM 586 O O . TYR A 1 72 ? 1.509 10.582 -4.125 1.00 91.12 72 TYR A O 1
ATOM 594 N N . SER A 1 73 ? 1.664 8.415 -4.714 1.00 89.44 73 SER A N 1
ATOM 595 C CA . SER A 1 73 ? 1.470 8.630 -6.148 1.00 89.44 73 SER A CA 1
ATOM 596 C C . SER A 1 73 ? -0.006 8.529 -6.546 1.00 89.44 73 SER A C 1
ATOM 598 O O . SER A 1 73 ? -0.399 9.107 -7.555 1.00 89.44 73 SER A O 1
ATOM 600 N N . SER A 1 74 ? -0.821 7.825 -5.754 1.00 88.62 74 SER A N 1
ATOM 601 C CA . SER A 1 74 ? -2.263 7.657 -5.977 1.00 88.62 74 SER A CA 1
ATOM 602 C C . SER A 1 74 ? -3.093 8.759 -5.309 1.00 88.62 74 SER A C 1
ATOM 604 O O . SER A 1 74 ? -4.034 9.287 -5.901 1.00 88.62 74 SER A O 1
ATOM 606 N N . VAL A 1 75 ? -2.716 9.160 -4.091 1.00 88.81 75 VAL A N 1
ATOM 607 C CA . VAL A 1 75 ? -3.434 10.156 -3.285 1.00 88.81 75 VAL A CA 1
ATOM 608 C C . VAL A 1 75 ? -2.663 11.475 -3.272 1.00 88.81 75 VAL A C 1
ATOM 610 O O . VAL A 1 75 ? -1.463 11.511 -3.006 1.00 88.81 75 VAL A O 1
ATOM 613 N N . LYS A 1 76 ? -3.358 12.584 -3.552 1.00 85.75 76 LYS A N 1
ATOM 614 C CA . LYS A 1 76 ? -2.736 13.912 -3.710 1.00 85.75 76 LYS A CA 1
ATOM 615 C C . LYS A 1 76 ? -2.175 14.485 -2.405 1.00 85.75 76 LYS A C 1
ATOM 617 O O . LYS A 1 76 ? -1.121 15.118 -2.426 1.00 85.75 76 LYS A O 1
ATOM 622 N N . ASP A 1 77 ? -2.881 14.305 -1.291 1.00 91.94 77 ASP A N 1
ATOM 623 C CA . ASP A 1 77 ? -2.483 14.865 0.003 1.00 91.94 77 ASP A CA 1
ATOM 624 C C . ASP A 1 77 ? -1.657 13.860 0.813 1.00 91.94 77 ASP A C 1
ATOM 626 O O . ASP A 1 77 ? -2.185 12.953 1.456 1.00 91.94 77 ASP A O 1
ATOM 630 N N . ARG A 1 78 ? -0.334 14.053 0.811 1.00 90.31 78 ARG A N 1
ATOM 631 C CA . ARG A 1 78 ? 0.607 13.210 1.566 1.00 90.31 78 ARG A CA 1
ATOM 632 C C . ARG A 1 78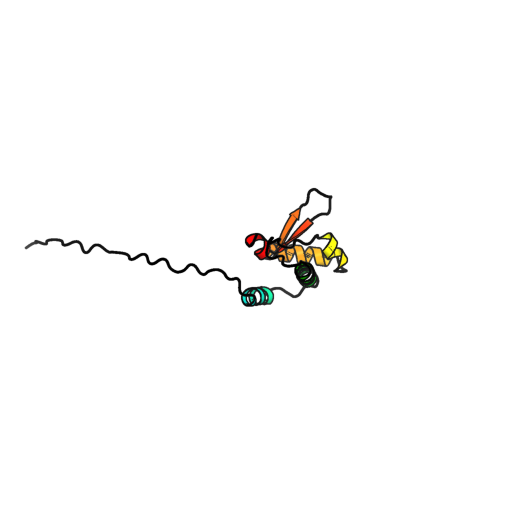 ? 0.399 13.287 3.077 1.00 90.31 78 ARG A C 1
ATOM 634 O O . ARG A 1 78 ? 0.613 12.298 3.767 1.00 90.31 78 ARG A O 1
ATOM 641 N N . THR A 1 79 ? -0.024 14.440 3.593 1.00 91.38 79 THR A N 1
ATOM 642 C CA . THR A 1 79 ? -0.247 14.611 5.035 1.00 91.38 79 THR A CA 1
ATOM 643 C C . THR A 1 79 ? -1.468 13.816 5.469 1.00 91.38 79 THR A C 1
ATOM 645 O O . THR A 1 79 ? -1.450 13.188 6.525 1.00 91.38 79 THR A O 1
ATOM 648 N N . GLN A 1 80 ? -2.520 13.809 4.645 1.00 90.81 80 GLN A N 1
ATOM 649 C CA . GLN A 1 80 ? -3.703 12.998 4.910 1.00 90.81 80 GLN A CA 1
ATOM 650 C C . GLN A 1 80 ? -3.373 11.504 4.862 1.00 90.81 80 GLN A C 1
ATOM 652 O O . GLN A 1 80 ? -3.733 10.789 5.792 1.00 90.81 80 GLN A O 1
ATOM 657 N N . VAL A 1 81 ? -2.594 11.060 3.868 1.00 91.44 81 VAL A N 1
ATOM 658 C CA . VAL A 1 81 ? -2.101 9.673 3.794 1.00 91.44 81 VAL A CA 1
ATOM 659 C C . VAL A 1 81 ? -1.386 9.273 5.081 1.00 91.44 81 VAL A C 1
ATOM 661 O O . VAL A 1 81 ? -1.666 8.217 5.635 1.00 91.44 81 VAL A O 1
ATOM 664 N N . ASP A 1 82 ? -0.499 10.117 5.600 1.00 91.31 82 ASP A N 1
ATOM 665 C CA . ASP A 1 82 ? 0.240 9.805 6.824 1.00 91.31 82 ASP A CA 1
ATOM 666 C C . ASP A 1 82 ? -0.666 9.675 8.047 1.00 91.31 82 ASP A C 1
ATOM 668 O O . ASP A 1 82 ? -0.477 8.779 8.871 1.00 91.31 82 ASP A O 1
ATOM 672 N N . ARG A 1 83 ? -1.676 10.542 8.154 1.00 92.44 83 ARG A N 1
ATOM 673 C CA . ARG A 1 83 ? -2.674 10.483 9.228 1.00 92.44 83 ARG A CA 1
ATOM 674 C C . ARG A 1 83 ? -3.562 9.249 9.117 1.00 92.44 83 ARG A C 1
ATOM 676 O O . ARG A 1 83 ? -3.874 8.642 10.143 1.00 92.44 83 ARG A O 1
ATOM 683 N N . ASP A 1 84 ? -3.944 8.877 7.902 1.00 91.75 84 ASP A N 1
ATOM 684 C CA . ASP A 1 84 ? -4.773 7.704 7.637 1.00 91.75 84 ASP A CA 1
ATOM 685 C C . ASP A 1 84 ? -3.992 6.421 7.916 1.00 91.75 84 ASP A C 1
ATOM 687 O O . ASP A 1 84 ? -4.469 5.564 8.651 1.00 91.75 84 ASP A O 1
ATOM 691 N N . LEU A 1 85 ? -2.759 6.305 7.412 1.00 90.81 85 LEU A N 1
ATOM 692 C CA . LEU A 1 85 ? -1.889 5.153 7.667 1.00 90.81 85 LEU A CA 1
ATOM 693 C C . LEU A 1 85 ? -1.599 4.979 9.160 1.00 90.81 85 LEU A C 1
ATOM 695 O O . LEU A 1 85 ? -1.597 3.858 9.666 1.00 90.81 85 LEU A O 1
ATOM 699 N N . GLU A 1 86 ? -1.380 6.077 9.883 1.00 91.88 86 GLU A N 1
ATOM 700 C CA . GLU A 1 86 ? -1.195 6.038 11.332 1.00 91.88 86 GLU A CA 1
ATOM 701 C C . GLU A 1 86 ? -2.477 5.595 12.058 1.00 91.88 86 GLU A C 1
ATOM 703 O O . GLU A 1 86 ? -2.403 4.791 12.989 1.00 91.88 86 GLU A O 1
ATOM 708 N N . SER A 1 87 ? -3.652 6.059 11.618 1.00 91.25 87 SER A N 1
ATOM 709 C CA . SER A 1 87 ? -4.948 5.620 12.162 1.00 91.25 87 SER A CA 1
ATOM 710 C C . SER A 1 87 ? -5.177 4.124 11.922 1.00 91.25 87 SER A C 1
ATOM 712 O O . SER A 1 87 ? -5.375 3.377 12.878 1.00 91.25 87 SER A O 1
ATOM 714 N N . LEU A 1 88 ? -4.997 3.658 10.683 1.00 89.88 88 LEU A N 1
ATOM 715 C CA . LEU A 1 88 ? -5.137 2.248 10.299 1.00 89.88 88 LEU A CA 1
ATOM 716 C C . LEU A 1 88 ? -4.147 1.340 11.045 1.00 89.88 88 LEU A C 1
ATOM 718 O O . LEU A 1 88 ? -4.470 0.208 11.412 1.00 89.88 88 LEU A O 1
ATOM 722 N N . ARG A 1 89 ? -2.930 1.828 11.311 1.00 90.25 89 ARG A N 1
ATOM 723 C CA . ARG A 1 89 ? -1.940 1.113 12.126 1.00 90.25 89 ARG A CA 1
ATOM 724 C C . ARG A 1 89 ? -2.384 0.993 13.585 1.00 90.25 89 ARG A C 1
ATOM 726 O O . ARG A 1 89 ? -2.189 -0.063 14.191 1.00 90.25 89 ARG A O 1
ATOM 733 N N . ARG A 1 90 ? -2.946 2.057 14.171 1.00 90.56 90 ARG A N 1
ATOM 734 C CA . ARG A 1 90 ? -3.471 2.044 15.552 1.00 90.56 90 ARG A CA 1
ATOM 735 C C . ARG A 1 90 ? -4.656 1.102 15.695 1.00 90.56 90 ARG A C 1
ATOM 737 O O . ARG A 1 90 ? -4.733 0.382 16.685 1.00 90.56 90 ARG A O 1
ATOM 744 N N . GLU A 1 91 ? -5.510 1.071 14.682 1.00 89.19 91 GLU A N 1
ATOM 745 C CA . GLU A 1 91 ? -6.670 0.183 14.577 1.00 89.19 91 GLU A CA 1
ATOM 746 C C . GLU A 1 91 ? -6.293 -1.264 14.228 1.00 89.19 91 GLU A C 1
ATOM 748 O O . GLU A 1 91 ? -7.164 -2.123 14.177 1.00 89.19 91 GLU A O 1
ATOM 753 N N . ARG A 1 92 ? -4.994 -1.560 14.047 1.00 87.81 92 ARG A N 1
ATOM 754 C CA . ARG A 1 92 ? -4.464 -2.895 13.715 1.00 87.81 92 ARG A CA 1
ATOM 755 C C . ARG A 1 92 ? -4.987 -3.451 12.385 1.00 87.81 92 ARG A C 1
ATOM 757 O O . ARG A 1 92 ? -4.938 -4.652 12.179 1.00 87.81 92 ARG A O 1
ATOM 764 N N . VAL A 1 93 ? -5.401 -2.590 11.460 1.00 87.75 93 VAL A N 1
ATOM 765 C CA . VAL A 1 93 ? -5.849 -3.000 10.117 1.00 87.75 93 VAL A CA 1
ATOM 766 C C . VAL A 1 93 ? -4.666 -3.301 9.210 1.00 87.75 93 VAL A C 1
ATOM 768 O O . VAL A 1 93 ? -4.697 -4.228 8.406 1.00 87.75 93 VAL A O 1
ATOM 771 N N . ILE A 1 94 ? -3.601 -2.508 9.337 1.00 90.88 94 ILE A N 1
ATOM 772 C CA . ILE A 1 94 ? -2.405 -2.624 8.504 1.00 90.88 94 ILE A CA 1
ATOM 773 C C . ILE A 1 94 ? -1.147 -2.767 9.351 1.00 90.88 94 ILE A C 1
ATOM 775 O O . ILE A 1 94 ? -1.050 -2.279 10.483 1.00 90.88 94 ILE A O 1
ATOM 779 N N . ARG A 1 95 ? -0.131 -3.380 8.753 1.00 90.12 95 ARG A N 1
ATOM 780 C CA . ARG A 1 95 ? 1.219 -3.465 9.288 1.00 90.12 95 ARG A CA 1
ATOM 781 C C . ARG A 1 95 ? 2.201 -2.774 8.354 1.00 90.12 95 ARG A C 1
ATOM 783 O O . ARG A 1 95 ? 2.185 -2.984 7.147 1.00 90.12 95 ARG A O 1
ATOM 790 N N . THR A 1 96 ? 3.074 -1.952 8.934 1.00 90.25 96 THR A N 1
ATOM 791 C CA . THR A 1 96 ? 4.130 -1.248 8.199 1.00 90.25 96 THR A CA 1
ATOM 792 C C . THR A 1 96 ? 5.495 -1.840 8.526 1.00 90.25 96 THR A C 1
ATOM 794 O O . THR A 1 96 ? 5.853 -1.969 9.700 1.00 90.25 96 THR A O 1
ATOM 797 N N . PHE A 1 97 ? 6.279 -2.140 7.498 1.00 89.56 97 PHE A N 1
ATOM 798 C CA . PHE A 1 97 ? 7.649 -2.627 7.589 1.00 89.56 97 PHE A CA 1
ATOM 799 C C . PHE A 1 97 ? 8.596 -1.587 7.007 1.00 89.56 97 PHE A C 1
ATOM 801 O O . PHE A 1 97 ? 8.358 -1.050 5.927 1.00 89.56 97 PHE A O 1
ATOM 808 N N . LYS A 1 98 ? 9.685 -1.304 7.720 1.00 90.00 98 LYS A N 1
ATOM 809 C CA . LYS A 1 98 ? 10.766 -0.482 7.182 1.00 90.00 98 LYS A CA 1
ATOM 810 C C . LYS A 1 98 ? 11.675 -1.375 6.344 1.00 90.00 98 LYS A C 1
ATOM 812 O O . LYS A 1 98 ? 12.245 -2.325 6.877 1.00 90.00 98 LYS A O 1
ATOM 817 N N . LEU A 1 99 ? 11.797 -1.074 5.057 1.00 86.19 99 LEU A N 1
ATOM 818 C CA . LEU A 1 99 ? 12.699 -1.780 4.156 1.00 86.19 99 LEU A CA 1
ATOM 819 C C . LEU A 1 99 ? 14.112 -1.189 4.269 1.00 86.19 99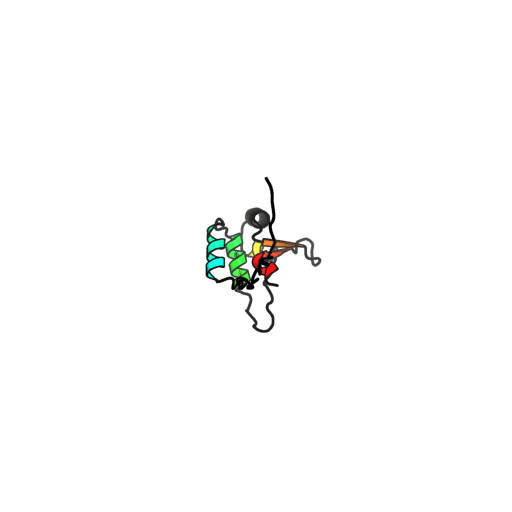 LEU A C 1
ATOM 821 O O . LEU A 1 99 ? 14.299 -0.025 4.622 1.00 86.19 99 LEU A O 1
ATOM 825 N N . SER A 1 100 ? 15.129 -2.003 3.990 1.00 79.56 100 SER A N 1
ATOM 826 C CA . SER A 1 100 ? 16.543 -1.595 4.010 1.00 79.56 100 SER A CA 1
ATOM 827 C C . SER A 1 100 ? 17.013 -0.958 2.696 1.00 79.56 100 SER A C 1
ATOM 829 O O . SER A 1 100 ? 18.182 -0.599 2.574 1.00 79.56 100 SER A O 1
ATOM 831 N N . THR A 1 101 ? 16.118 -0.821 1.716 1.00 69.19 101 THR A N 1
ATOM 832 C CA . THR A 1 101 ? 16.418 -0.404 0.339 1.00 69.19 101 THR A CA 1
ATOM 833 C C . THR A 1 101 ? 16.521 1.116 0.158 1.00 69.19 101 THR A C 1
ATOM 835 O O . THR A 1 101 ? 17.099 1.560 -0.830 1.00 69.19 101 THR A O 1
ATOM 838 N N . GLY A 1 102 ? 16.053 1.920 1.124 1.00 70.88 102 GLY A N 1
ATOM 839 C CA . GLY A 1 102 ? 16.101 3.386 1.069 1.00 70.88 102 GLY A CA 1
ATOM 840 C C . GLY A 1 102 ? 15.543 4.072 2.325 1.00 70.88 102 GLY A C 1
ATOM 841 O O . GLY A 1 102 ? 14.976 3.421 3.200 1.00 70.88 102 GLY A O 1
ATOM 842 N N . GLN A 1 103 ? 15.709 5.399 2.431 1.00 64.44 103 GLN A N 1
ATOM 843 C CA . GLN A 1 103 ? 15.242 6.191 3.589 1.00 64.44 103 GLN A CA 1
ATOM 844 C C . GLN A 1 103 ? 13.708 6.296 3.686 1.00 64.44 103 GLN A C 1
ATOM 846 O O . GLN A 1 103 ? 13.191 6.509 4.780 1.00 64.44 103 GLN A O 1
ATOM 851 N N . ASP A 1 104 ? 12.986 6.050 2.590 1.00 66.00 104 ASP A N 1
ATOM 852 C CA . ASP A 1 104 ? 11.527 6.217 2.514 1.00 66.00 104 ASP A CA 1
ATOM 853 C C . ASP A 1 104 ? 10.769 4.948 2.099 1.00 66.00 104 ASP A C 1
ATOM 855 O O . ASP A 1 104 ? 9.541 4.966 1.979 1.00 66.00 104 ASP A O 1
ATOM 859 N N . ASP A 1 105 ? 11.467 3.820 1.962 1.00 79.19 105 ASP A N 1
ATOM 860 C CA . ASP A 1 105 ? 10.851 2.558 1.560 1.00 79.19 105 ASP A CA 1
ATOM 861 C C . ASP A 1 105 ? 10.173 1.891 2.762 1.00 79.19 105 ASP A C 1
ATOM 863 O O . ASP A 1 105 ? 10.770 1.158 3.552 1.00 79.19 105 ASP A O 1
ATOM 867 N N . HIS A 1 106 ? 8.884 2.187 2.910 1.00 88.88 106 HIS A N 1
ATOM 868 C CA . HIS A 1 106 ? 8.002 1.539 3.872 1.00 88.88 106 HIS A CA 1
ATOM 869 C C . HIS A 1 106 ? 7.030 0.642 3.114 1.00 88.88 106 HIS A C 1
ATOM 871 O O . HIS A 1 106 ? 6.263 1.136 2.286 1.00 88.88 106 HIS A O 1
ATOM 877 N N . ALA A 1 107 ? 7.055 -0.655 3.409 1.00 90.19 107 ALA A N 1
ATOM 878 C CA . ALA A 1 107 ? 6.052 -1.596 2.933 1.00 90.19 107 ALA A CA 1
ATOM 879 C C . ALA A 1 107 ? 4.854 -1.591 3.881 1.00 90.19 107 ALA A C 1
ATOM 881 O O . ALA A 1 107 ? 5.014 -1.556 5.099 1.00 90.19 107 ALA A O 1
ATOM 882 N N . ILE A 1 108 ? 3.661 -1.624 3.315 1.00 91.75 108 ILE A N 1
ATOM 883 C CA . ILE A 1 108 ? 2.376 -1.644 3.997 1.00 91.75 108 ILE A CA 1
ATOM 884 C C . ILE A 1 108 ? 1.663 -2.908 3.537 1.00 91.75 108 ILE A C 1
ATOM 886 O O . ILE A 1 108 ? 1.579 -3.169 2.342 1.00 91.75 108 ILE A O 1
ATOM 890 N N . MET A 1 109 ? 1.156 -3.687 4.479 1.00 90.75 109 MET A N 1
ATOM 891 C CA . MET A 1 109 ? 0.379 -4.891 4.204 1.00 90.75 109 MET A CA 1
ATOM 892 C C . MET A 1 109 ? -0.837 -4.907 5.120 1.00 90.75 109 MET A C 1
ATOM 894 O O . MET A 1 109 ? -0.764 -4.365 6.228 1.00 90.75 109 MET A O 1
ATOM 898 N N . PHE A 1 110 ? -1.943 -5.505 4.684 1.00 89.62 110 PHE A N 1
ATOM 899 C CA . PHE A 1 110 ? -3.056 -5.741 5.598 1.00 89.62 110 PHE A CA 1
ATOM 900 C C . PHE A 1 110 ? -2.632 -6.728 6.690 1.00 89.62 110 PH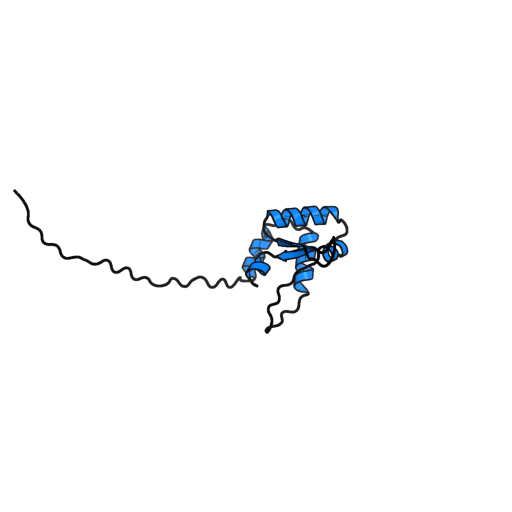E A C 1
ATOM 902 O O . PHE A 1 110 ? -1.679 -7.500 6.539 1.00 89.62 110 PHE A O 1
ATOM 909 N N . LEU A 1 111 ? -3.266 -6.634 7.853 1.00 88.38 111 LEU A N 1
ATOM 910 C CA . LEU A 1 111 ? -2.929 -7.524 8.954 1.00 88.38 111 LEU A CA 1
ATOM 911 C C . LEU A 1 111 ? -3.477 -8.937 8.712 1.00 88.38 111 LEU A C 1
ATOM 913 O O . LEU A 1 111 ? -2.789 -9.899 9.037 1.00 88.38 111 LEU A O 1
ATOM 917 N N . ASP A 1 112 ? -4.648 -9.052 8.091 1.00 84.50 112 ASP A N 1
ATOM 918 C CA . ASP A 1 112 ? -5.258 -10.336 7.719 1.00 84.50 112 ASP A CA 1
ATOM 919 C C . ASP A 1 112 ? -4.339 -11.102 6.758 1.00 84.50 112 ASP A C 1
ATOM 921 O O . ASP A 1 112 ? -3.893 -12.213 7.036 1.00 84.50 112 ASP A O 1
ATOM 925 N N . ASP A 1 113 ? -3.924 -10.402 5.710 1.00 83.19 113 ASP A N 1
ATOM 926 C CA . ASP A 1 113 ? -2.872 -10.747 4.764 1.00 83.19 113 ASP A CA 1
ATOM 927 C C . ASP A 1 113 ? -1.585 -11.249 5.448 1.00 83.19 113 ASP A C 1
ATOM 929 O O . ASP A 1 113 ? -1.031 -12.285 5.079 1.00 83.19 113 ASP A O 1
ATOM 933 N N . TYR A 1 114 ? -1.121 -10.553 6.490 1.00 83.69 114 TYR A N 1
ATOM 934 C CA . TYR A 1 114 ? 0.059 -10.960 7.258 1.00 83.69 114 TYR A CA 1
ATOM 935 C C . TYR A 1 114 ? -0.124 -12.274 8.018 1.00 83.69 114 TYR A C 1
ATOM 937 O O . TYR A 1 114 ? 0.842 -13.017 8.167 1.00 83.69 114 TYR A O 1
ATOM 945 N N . PHE A 1 115 ? -1.323 -12.551 8.527 1.00 79.50 115 PHE A N 1
ATOM 946 C CA . PHE A 1 115 ? -1.605 -13.814 9.208 1.00 79.50 115 PHE A CA 1
ATOM 947 C C . PHE A 1 115 ? -1.817 -14.978 8.238 1.00 79.50 115 PHE A C 1
ATOM 949 O O . PHE A 1 115 ? -1.609 -16.123 8.627 1.00 79.50 115 PHE A O 1
ATOM 956 N N . SER A 1 116 ? -2.215 -14.687 6.999 1.00 73.38 116 SER A N 1
ATOM 957 C CA . SER A 1 116 ? -2.448 -15.690 5.954 1.00 73.38 116 SER A CA 1
ATOM 958 C C . SER A 1 116 ? -1.187 -16.152 5.205 1.00 73.38 116 SER A C 1
ATOM 960 O O . SER A 1 116 ? -1.279 -17.064 4.382 1.00 73.38 116 SER A O 1
ATOM 962 N N . GLN A 1 117 ? -0.029 -15.531 5.473 1.00 62.78 117 GLN A N 1
ATOM 963 C CA . GLN A 1 117 ? 1.271 -15.863 4.873 1.00 62.78 117 GLN A CA 1
ATOM 964 C C . GLN A 1 117 ? 1.974 -17.018 5.596 1.00 62.78 117 GLN A C 1
ATOM 966 O O . GLN A 1 117 ? 2.542 -17.879 4.884 1.00 62.78 117 GLN A O 1
#

Foldseek 3Di:
DDDDDDDDDPDDDDPPDPDPDPPPPVDVVVVVVVVVPDDDDQLVVQQVVVQVPDDDDVVDPDRDKDWLVSSCVRDVDNVVNVVSLVVCVVVQQKDWDDDPPDPRTIIIGGNVSVVVD

Organism: Nicotiana tabacum (NCBI:txid4097)

Secondary structure (DSSP, 8-state):
---------------------------HHHHHHHHTTS---HHHHHHHHHHHTS--BTTB-----EEHHHHHHH-S-HHHHHHHHHHHHHTTSEEEEE-SS-SS-EEEEEHHHHH--

Sequence (117 aa):
MENTSPSTSRKRQRNDEPEPEPELELNDAQFLTLEENFNFSDTLVALRMMCAQFPHIEKVSIQPFILRSQIYSSVKDRTQVDRDLESLRRERVIRTFKLSTGQDDHAIMFLDDYFSQ